Protein AF-A0A061B2M4-F1 (afdb_monomer_lite)

InterPro domains:
  IPR013744 Fusarinine C esterase SidJ [PF08538] (5-76)
  IPR013744 Fusarinine C esterase SidJ [PF08538] (78-161)
  IPR013744 Fusarinine C esterase SidJ [PTHR31591] (3-76)
  IPR029058 Alpha/Beta hydrolase fold [G3DSA:3.40.50.1820] (7-77)
  IPR029058 Alpha/Beta hydrolase fold [G3DSA:3.40.50.1820] (78-162)

Sequence (163 aa):
MVDPIPGQLHLISPKPLTAFEFGPPTSSSTPLVLFVAGLNDTLCSVPYLPLLAKRLSRAGWRIAQVCLTSAGAGWGGDLSDTRLSNVFGAIDCPLSIVLSGEDETYPTEVKSDLPTLLGRFRKAAAGRCSALSGIVEGAAHNLKDEQHAGEFADRVVGFLREV

Foldseek 3Di:
DDDDFDFDWDFDDDVTKIKTKGDDDDDPPQAEAEDEADLQDDPCPQPCVNVLQVVQVVVRYIYIYIGDPSHRVAPDDDPDLVVLLVVLVPDPAQDAAEAEQPAPRDDPVCNVCVVVSQVSNCVSNVPSYDPLHDYLHPGYSRNPDPVSSVSVSVSVVVSVVVD

Structure (mmCIF, N/CA/C/O backbone):
data_AF-A0A061B2M4-F1
#
_entry.id   AF-A0A061B2M4-F1
#
loop_
_atom_site.group_PDB
_atom_site.id
_atom_site.type_symbol
_atom_site.label_atom_id
_atom_site.label_alt_id
_atom_site.label_comp_id
_atom_site.label_asym_id
_atom_site.label_entity_id
_atom_site.label_seq_id
_atom_site.pdbx_PDB_ins_code
_atom_site.Cartn_x
_atom_site.Cartn_y
_atom_site.Cartn_z
_atom_site.occupancy
_atom_site.B_iso_or_equiv
_atom_site.auth_seq_id
_atom_site.auth_comp_id
_atom_site.auth_asym_id
_atom_site.auth_atom_id
_atom_site.pdbx_PDB_model_num
ATOM 1 N N . MET A 1 1 ? -11.262 -3.427 -24.257 1.00 59.09 1 MET A N 1
ATOM 2 C CA . MET A 1 1 ? -11.832 -2.897 -23.001 1.00 59.09 1 MET A CA 1
ATOM 3 C C . MET A 1 1 ? -11.977 -4.089 -22.074 1.00 59.09 1 MET A C 1
ATOM 5 O O . MET A 1 1 ? -12.414 -5.122 -22.562 1.00 59.09 1 MET A O 1
ATOM 9 N N . VAL A 1 2 ? -11.506 -4.001 -20.831 1.00 77.31 2 VAL A N 1
ATOM 10 C CA . VAL A 1 2 ? -11.723 -5.070 -19.839 1.00 77.31 2 VAL A CA 1
ATOM 11 C C . VAL A 1 2 ? -13.176 -5.050 -19.369 1.00 77.31 2 VAL A C 1
ATOM 13 O O . VAL A 1 2 ? -13.841 -4.019 -19.507 1.00 77.31 2 VAL A O 1
ATOM 16 N N . ASP A 1 3 ? -13.663 -6.169 -18.835 1.00 86.50 3 ASP A N 1
ATOM 17 C CA . ASP A 1 3 ? -15.005 -6.229 -18.260 1.00 86.50 3 ASP A CA 1
ATOM 18 C C . ASP A 1 3 ? -15.165 -5.188 -17.135 1.00 86.50 3 ASP A C 1
ATOM 20 O O . ASP A 1 3 ? -14.211 -4.939 -16.387 1.00 86.50 3 ASP A O 1
ATOM 24 N N . PRO A 1 4 ? -16.350 -4.567 -16.991 1.00 88.81 4 PRO A N 1
ATOM 25 C CA . PRO A 1 4 ? -16.595 -3.613 -15.919 1.00 88.81 4 PRO A CA 1
ATOM 26 C C . PRO A 1 4 ? -16.364 -4.233 -14.539 1.00 88.81 4 PRO A C 1
ATOM 28 O O . PRO A 1 4 ? -16.843 -5.329 -14.246 1.00 88.81 4 PRO A O 1
ATOM 31 N N . ILE A 1 5 ? -15.684 -3.493 -13.663 1.00 91.81 5 ILE A N 1
ATOM 32 C CA . ILE A 1 5 ? -15.493 -3.885 -12.266 1.00 91.81 5 ILE A CA 1
ATOM 33 C C . ILE A 1 5 ? -16.637 -3.273 -11.442 1.00 91.81 5 ILE A C 1
ATOM 35 O O . ILE A 1 5 ? -16.730 -2.046 -11.368 1.00 91.81 5 ILE A O 1
ATOM 39 N N . PRO A 1 6 ? -17.523 -4.081 -10.832 1.00 92.19 6 PRO A N 1
ATOM 40 C CA . PRO A 1 6 ? -18.605 -3.564 -10.003 1.00 92.19 6 PRO A CA 1
ATOM 41 C C . PRO A 1 6 ? -18.075 -3.008 -8.675 1.00 92.19 6 PRO A C 1
ATOM 43 O O . PRO A 1 6 ? -17.196 -3.599 -8.041 1.00 92.19 6 PRO A O 1
ATOM 46 N N . GLY A 1 7 ? -18.650 -1.890 -8.234 1.00 94.38 7 GLY A N 1
ATOM 47 C CA . GLY A 1 7 ? -18.260 -1.232 -6.993 1.00 94.38 7 GLY A CA 1
ATOM 48 C C . GLY A 1 7 ? -19.017 0.063 -6.731 1.00 94.38 7 GLY A C 1
ATOM 49 O O . GLY A 1 7 ? -19.977 0.400 -7.429 1.00 94.38 7 GLY A O 1
ATOM 50 N N . GLN A 1 8 ? -18.570 0.785 -5.710 1.00 94.56 8 GLN A N 1
ATOM 51 C CA . GLN A 1 8 ? -19.153 2.042 -5.256 1.00 94.56 8 GLN A CA 1
ATOM 52 C C . GLN A 1 8 ? -18.095 3.142 -5.315 1.00 94.56 8 GLN A C 1
ATOM 54 O O . GLN A 1 8 ? -16.991 2.984 -4.796 1.00 94.56 8 GLN A O 1
ATOM 59 N N . LEU A 1 9 ? -18.430 4.271 -5.938 1.00 94.69 9 LEU A N 1
ATOM 60 C CA . LEU A 1 9 ? -17.568 5.447 -5.958 1.00 94.69 9 LEU A CA 1
ATOM 61 C C . LEU A 1 9 ? -17.949 6.384 -4.810 1.00 94.69 9 LEU A C 1
ATOM 63 O O . LEU A 1 9 ? -19.090 6.835 -4.720 1.00 94.69 9 LEU A O 1
ATOM 67 N N . HIS A 1 10 ? -16.973 6.707 -3.972 1.00 92.25 10 HIS A N 1
ATOM 68 C CA . HIS A 1 10 ? -17.106 7.607 -2.834 1.00 92.25 10 HIS A CA 1
ATOM 69 C C . HIS A 1 10 ? -16.401 8.931 -3.110 1.00 92.25 10 HIS A C 1
ATOM 71 O O . HIS A 1 10 ? -15.298 8.956 -3.662 1.00 92.25 10 HIS A O 1
ATOM 77 N N . LEU A 1 11 ? -17.020 10.028 -2.674 1.00 92.00 11 LEU A N 1
ATOM 78 C CA . LEU A 1 11 ? -16.400 11.350 -2.621 1.00 92.00 11 LEU A CA 1
ATOM 79 C C . LEU A 1 11 ? -15.901 11.609 -1.200 1.00 92.00 11 LEU A C 1
ATOM 81 O O . LEU A 1 11 ? -16.665 11.523 -0.241 1.00 92.00 11 LEU A O 1
ATOM 85 N N . ILE A 1 12 ? -14.629 11.968 -1.071 1.00 87.12 12 ILE A N 1
ATOM 86 C CA . ILE A 1 12 ? -14.015 12.358 0.196 1.00 87.12 12 ILE A CA 1
ATOM 87 C C . ILE A 1 12 ? -13.940 13.886 0.199 1.00 87.12 12 ILE A C 1
ATOM 89 O O . ILE A 1 12 ? -13.391 14.483 -0.719 1.00 87.12 12 ILE A O 1
ATOM 93 N N . SER A 1 13 ? -14.525 14.531 1.205 1.00 80.00 13 SER A N 1
ATOM 94 C CA . SER A 1 13 ? -14.525 15.992 1.400 1.00 80.00 13 SER A CA 1
ATOM 95 C C . SER A 1 13 ? -13.743 16.356 2.668 1.00 80.00 13 SER A C 1
ATOM 97 O O . SER A 1 13 ? -13.638 15.507 3.554 1.00 80.00 13 SER A O 1
ATOM 99 N N . PRO A 1 14 ? -13.173 17.577 2.796 1.00 70.69 14 PRO A N 1
ATOM 100 C CA . PRO A 1 14 ? -13.439 18.803 2.020 1.00 70.69 14 PRO A CA 1
ATOM 101 C C . PRO A 1 14 ? -12.597 19.018 0.748 1.00 70.69 14 PRO A C 1
ATOM 103 O O . PRO A 1 14 ? -12.973 19.839 -0.083 1.00 70.69 14 PRO A O 1
ATOM 106 N N . LYS A 1 15 ? -11.476 18.311 0.555 1.00 76.88 15 LYS A N 1
ATOM 107 C CA . LYS A 1 15 ? -10.759 18.291 -0.736 1.00 76.88 15 LYS A CA 1
ATOM 108 C C . LYS A 1 15 ? -11.296 17.112 -1.545 1.00 76.88 15 LYS A C 1
ATOM 110 O O . LYS A 1 15 ? -11.128 16.012 -1.032 1.00 76.88 15 LYS A O 1
ATOM 115 N N . PRO A 1 16 ? -11.900 17.301 -2.736 1.00 79.38 16 PRO A N 1
ATOM 116 C CA . PRO A 1 16 ? -12.608 16.238 -3.447 1.00 79.38 16 PRO A CA 1
ATOM 117 C C . PRO A 1 16 ? -11.629 15.178 -3.966 1.00 79.38 16 PRO A C 1
ATOM 119 O O . PRO A 1 16 ? -11.182 15.224 -5.109 1.00 79.38 16 PRO A O 1
ATOM 122 N N . LEU A 1 17 ? -11.274 14.233 -3.099 1.00 88.50 17 LEU A N 1
ATOM 123 C CA . LEU A 1 17 ? -10.642 12.977 -3.480 1.00 88.50 17 LEU A CA 1
ATOM 124 C C . LEU A 1 17 ? -11.739 11.957 -3.768 1.00 88.50 17 LEU A C 1
ATOM 126 O O . LEU A 1 17 ? -12.873 12.087 -3.302 1.00 88.50 17 LEU A O 1
ATOM 130 N N . THR A 1 18 ? -11.389 10.923 -4.519 1.00 93.38 18 THR A N 1
ATOM 131 C CA . THR A 1 18 ? -12.297 9.809 -4.785 1.00 93.38 18 THR A CA 1
ATOM 132 C C . THR A 1 18 ? -11.733 8.526 -4.204 1.00 93.38 18 THR A C 1
ATOM 134 O O . THR A 1 18 ? -10.517 8.345 -4.139 1.00 93.38 18 THR A O 1
ATOM 137 N N . ALA A 1 19 ? -12.615 7.631 -3.775 1.00 94.81 19 ALA A N 1
ATOM 138 C CA . ALA A 1 19 ? -12.247 6.260 -3.465 1.00 94.81 19 ALA A CA 1
ATOM 139 C C . ALA A 1 19 ? -13.237 5.301 -4.118 1.00 94.81 19 ALA A C 1
ATOM 141 O O . ALA A 1 19 ? -14.442 5.537 -4.085 1.00 94.81 19 ALA A O 1
ATOM 142 N N . PHE A 1 20 ? -12.732 4.228 -4.715 1.00 96.44 20 PHE A N 1
ATOM 143 C CA . PHE A 1 20 ? -13.556 3.183 -5.304 1.00 96.44 20 PHE A CA 1
ATOM 144 C C . PHE A 1 20 ? -13.549 1.956 -4.400 1.00 96.44 20 PHE A C 1
ATOM 146 O O . PHE A 1 20 ? -12.508 1.328 -4.210 1.00 96.44 20 PHE A O 1
ATOM 153 N N . GLU A 1 21 ? -14.703 1.639 -3.824 1.00 96.06 21 GLU A N 1
ATOM 154 C CA . GLU A 1 21 ? -14.931 0.442 -3.020 1.00 96.06 21 GLU A CA 1
ATOM 155 C C . GLU A 1 21 ? -15.341 -0.724 -3.919 1.00 96.06 21 GLU A C 1
ATOM 157 O O . GLU A 1 21 ? -16.281 -0.614 -4.707 1.00 96.06 21 GLU A O 1
ATOM 162 N N . PHE A 1 22 ? -14.623 -1.840 -3.813 1.00 95.38 22 PHE A N 1
ATOM 163 C CA . PHE A 1 22 ? -14.831 -3.003 -4.671 1.00 95.38 22 PHE A CA 1
ATOM 164 C C . PHE A 1 22 ? -15.931 -3.912 -4.120 1.00 95.38 22 PHE A C 1
ATOM 166 O O . PHE A 1 22 ? -15.911 -4.282 -2.945 1.00 95.38 22 PHE A O 1
ATOM 173 N N . GLY A 1 23 ? -16.818 -4.375 -5.004 1.00 90.56 23 GLY A N 1
ATOM 174 C CA . GLY A 1 23 ? -17.877 -5.323 -4.657 1.00 90.56 23 GLY A CA 1
ATOM 175 C C . GLY A 1 23 ? -19.233 -4.669 -4.360 1.00 90.56 23 GLY A C 1
ATOM 176 O O . GLY A 1 23 ? -19.441 -3.490 -4.645 1.00 90.56 23 GLY A O 1
ATOM 177 N N . PRO A 1 24 ? -20.210 -5.453 -3.873 1.00 87.38 24 PRO A N 1
ATOM 178 C CA . PRO A 1 24 ? -21.551 -4.951 -3.607 1.00 87.38 24 PRO A CA 1
ATOM 179 C C . PRO A 1 24 ? -21.579 -4.023 -2.380 1.00 87.38 24 PRO A C 1
ATOM 181 O O . PRO A 1 24 ? -20.713 -4.133 -1.510 1.00 87.38 24 PRO A O 1
ATOM 184 N N . PRO A 1 25 ? -22.618 -3.175 -2.252 1.00 83.81 25 PRO A N 1
ATOM 185 C CA . PRO A 1 25 ? -22.860 -2.410 -1.038 1.00 83.81 25 PRO A CA 1
ATOM 186 C C . PRO A 1 25 ? -22.894 -3.305 0.198 1.00 83.81 25 PRO A C 1
ATOM 188 O O . PRO A 1 25 ? -23.559 -4.341 0.220 1.00 83.81 25 PRO A O 1
ATOM 191 N N . THR A 1 26 ? -22.197 -2.878 1.241 1.00 80.81 26 THR A N 1
ATOM 192 C CA . THR A 1 26 ? -22.123 -3.579 2.525 1.00 80.81 26 THR A CA 1
ATOM 193 C C . THR A 1 26 ? -22.412 -2.612 3.672 1.00 80.81 26 THR A C 1
ATOM 195 O O . THR A 1 26 ? -22.499 -1.398 3.479 1.00 80.81 26 THR A O 1
ATOM 198 N N . SER A 1 27 ? -22.636 -3.152 4.874 1.00 81.75 27 SER A N 1
ATOM 199 C CA . SER A 1 27 ? -22.910 -2.339 6.063 1.00 81.75 27 SER A CA 1
ATOM 200 C C . SER A 1 27 ? -21.732 -1.419 6.386 1.00 81.75 27 SER A C 1
ATOM 202 O O . SER A 1 27 ? -20.573 -1.834 6.328 1.00 81.75 27 SER A O 1
ATOM 204 N N . SER A 1 28 ? -22.022 -0.198 6.841 1.00 79.00 28 SER A N 1
ATOM 205 C CA . SER A 1 28 ? -21.000 0.730 7.338 1.00 79.00 28 SER A CA 1
ATOM 206 C C . SER A 1 28 ? -20.266 0.212 8.582 1.00 79.00 28 SER A C 1
ATOM 208 O O . SER A 1 28 ? -19.201 0.724 8.910 1.00 79.00 28 SER A O 1
ATOM 210 N N . SER A 1 29 ? -20.815 -0.798 9.268 1.00 87.06 29 SER A N 1
ATOM 211 C CA . SER A 1 29 ? -20.193 -1.444 10.431 1.00 87.06 29 SER A CA 1
ATOM 212 C C . SER A 1 29 ? -19.072 -2.423 10.070 1.00 87.06 29 SER A C 1
ATOM 214 O O . SER A 1 29 ? -18.341 -2.854 10.956 1.00 87.06 29 SER A O 1
ATOM 216 N N . THR A 1 30 ? -18.947 -2.821 8.802 1.00 89.38 30 THR A N 1
ATOM 217 C CA . THR A 1 30 ? -17.874 -3.717 8.360 1.00 89.38 30 THR A CA 1
ATOM 218 C C . THR A 1 30 ? -16.576 -2.913 8.217 1.00 89.38 30 THR A C 1
ATOM 220 O O . THR A 1 30 ? -16.592 -1.849 7.582 1.00 89.38 30 THR A O 1
ATOM 223 N N . PRO A 1 31 ? -15.447 -3.381 8.775 1.00 93.12 31 PRO A N 1
ATOM 224 C CA . PRO A 1 31 ? -14.197 -2.639 8.719 1.00 93.12 31 PRO A CA 1
ATOM 225 C C . PRO A 1 31 ? -13.663 -2.549 7.280 1.00 93.12 31 PRO A C 1
ATOM 227 O O . PRO A 1 31 ? -13.913 -3.421 6.441 1.00 93.12 31 PRO A O 1
ATOM 230 N N . LEU A 1 32 ? -12.967 -1.451 6.980 1.00 93.81 32 LEU A N 1
ATOM 231 C CA . LEU A 1 32 ? -12.532 -1.081 5.632 1.00 93.81 32 LEU A CA 1
ATOM 232 C C . LEU A 1 32 ? -11.007 -1.011 5.555 1.00 93.81 32 LEU A C 1
ATOM 234 O O . LEU A 1 32 ? -10.374 -0.300 6.330 1.00 93.81 32 LEU A O 1
ATOM 238 N N . VAL A 1 33 ? -10.443 -1.677 4.553 1.00 95.56 33 VAL A N 1
ATOM 239 C CA . VAL A 1 33 ? -9.065 -1.479 4.105 1.00 95.56 33 VAL A CA 1
ATOM 240 C C . VAL A 1 33 ? -9.043 -0.349 3.084 1.00 95.56 33 VAL A C 1
ATOM 242 O O . VAL A 1 33 ? -9.640 -0.463 2.012 1.00 95.56 33 VAL A O 1
ATOM 245 N N . LEU A 1 34 ? -8.339 0.738 3.394 1.00 95.25 34 LEU A N 1
ATOM 246 C CA . LEU A 1 34 ? -8.063 1.795 2.426 1.00 95.25 34 LEU A CA 1
ATOM 247 C C . LEU A 1 34 ? -6.733 1.499 1.724 1.00 95.25 34 LEU A C 1
ATOM 249 O O . LEU A 1 34 ? -5.663 1.645 2.308 1.00 95.25 34 LEU A O 1
ATOM 253 N N . PHE A 1 35 ? -6.803 1.065 0.471 1.00 95.81 35 PHE A N 1
ATOM 254 C CA . PHE A 1 35 ? -5.641 0.764 -0.351 1.00 95.81 35 PHE A CA 1
ATOM 255 C C . PHE A 1 35 ? -5.115 2.031 -1.035 1.00 95.81 35 PHE A C 1
ATOM 257 O O . PHE A 1 35 ? -5.845 2.706 -1.767 1.00 95.81 35 PHE A O 1
ATOM 264 N N . VAL A 1 36 ? -3.835 2.332 -0.817 1.00 93.00 36 VAL A N 1
ATOM 265 C CA . VAL A 1 36 ? -3.111 3.421 -1.482 1.00 93.00 36 VAL A CA 1
ATOM 266 C C . VAL A 1 36 ? -2.212 2.805 -2.549 1.00 93.00 36 VAL A C 1
ATOM 268 O O . VAL A 1 36 ? -1.268 2.091 -2.223 1.00 93.00 36 VAL A O 1
ATOM 271 N N . ALA A 1 37 ? -2.538 3.056 -3.814 1.00 90.31 37 ALA A N 1
ATOM 272 C CA . ALA A 1 37 ? -1.807 2.509 -4.953 1.00 90.31 37 ALA A CA 1
ATOM 273 C C . ALA A 1 37 ? -0.521 3.302 -5.268 1.00 90.31 37 ALA A C 1
ATOM 275 O O . ALA A 1 37 ? -0.235 4.323 -4.632 1.00 90.31 37 ALA A O 1
ATOM 276 N N . GLY A 1 38 ? 0.260 2.827 -6.242 1.00 84.75 38 GLY A N 1
ATOM 277 C CA . GLY A 1 38 ? 1.497 3.472 -6.671 1.00 84.75 38 GLY A CA 1
ATOM 278 C C . GLY A 1 38 ? 1.264 4.840 -7.316 1.00 84.75 38 GLY A C 1
ATOM 279 O O . GLY A 1 38 ? 0.149 5.219 -7.668 1.00 84.75 38 GLY A O 1
ATOM 280 N N . LEU A 1 39 ? 2.340 5.609 -7.507 1.00 82.81 39 LEU A N 1
ATOM 281 C CA . LEU A 1 39 ? 2.242 6.980 -8.033 1.00 82.81 39 LEU A CA 1
ATOM 282 C C . LEU A 1 39 ? 1.678 7.052 -9.462 1.00 82.81 39 LEU A C 1
ATOM 284 O O . LEU A 1 39 ? 1.140 8.085 -9.850 1.00 82.81 39 LEU A O 1
ATOM 288 N N . ASN A 1 40 ? 1.785 5.971 -10.235 1.00 82.81 40 ASN A N 1
ATOM 289 C CA . ASN A 1 40 ? 1.249 5.875 -11.596 1.00 82.81 40 ASN A CA 1
ATOM 290 C C . ASN A 1 40 ? -0.154 5.260 -11.656 1.00 82.81 40 ASN A C 1
ATOM 292 O O . ASN A 1 40 ? -0.749 5.206 -12.732 1.00 82.81 40 ASN A O 1
ATOM 296 N N . ASP A 1 41 ? -0.687 4.808 -10.523 1.00 88.50 41 ASP A N 1
ATOM 297 C CA . ASP A 1 41 ? -1.972 4.133 -10.476 1.00 88.50 41 ASP A CA 1
ATOM 298 C C . ASP A 1 41 ? -3.134 5.112 -10.373 1.00 88.50 41 ASP A C 1
ATOM 300 O O . ASP A 1 41 ? -3.071 6.138 -9.698 1.00 88.50 41 ASP A O 1
ATOM 304 N N . THR A 1 42 ? -4.235 4.742 -11.015 1.00 88.94 42 THR A N 1
ATOM 305 C CA . THR A 1 42 ? -5.530 5.424 -10.943 1.00 88.94 42 THR A CA 1
ATOM 306 C C . THR A 1 42 ? -6.602 4.411 -10.542 1.00 88.94 42 THR A C 1
ATOM 308 O O . THR A 1 42 ? -6.304 3.238 -10.302 1.00 88.94 42 THR A O 1
ATOM 311 N N . LEU A 1 43 ? -7.860 4.838 -10.410 1.00 91.12 43 LEU A N 1
ATOM 312 C CA . LEU A 1 43 ? -8.935 3.919 -10.032 1.00 91.12 43 LEU A CA 1
ATOM 313 C C . LEU A 1 43 ? -8.983 2.713 -10.978 1.00 91.12 43 LEU A C 1
ATOM 315 O O . LEU A 1 43 ? -9.042 2.873 -12.196 1.00 91.12 43 LEU A O 1
ATOM 319 N N . CYS A 1 44 ? -8.974 1.515 -10.393 1.00 89.50 44 CYS A N 1
ATOM 320 C CA . CYS A 1 44 ? -9.033 0.242 -11.110 1.00 89.50 44 CYS A CA 1
ATOM 321 C C . CYS A 1 44 ? -7.822 -0.070 -12.015 1.00 89.50 44 CYS A C 1
ATOM 323 O O . CYS A 1 44 ? -7.914 -0.994 -12.823 1.00 89.50 44 CYS A O 1
ATOM 325 N N . SER A 1 45 ? -6.687 0.634 -11.886 1.00 89.94 45 SER A N 1
ATOM 326 C CA . SER A 1 45 ? -5.457 0.294 -12.629 1.00 89.94 45 SER A CA 1
ATOM 327 C C . SER A 1 45 ? -4.701 -0.898 -12.042 1.00 89.94 45 SER A C 1
ATOM 329 O O . SER A 1 45 ? -3.973 -1.568 -12.769 1.00 89.94 45 SER A O 1
ATOM 331 N N . VAL A 1 46 ? -4.891 -1.187 -10.750 1.00 91.44 46 VAL A N 1
ATOM 332 C CA . VAL A 1 46 ? -4.198 -2.268 -10.038 1.00 91.44 46 VAL A CA 1
ATOM 333 C C . VAL A 1 46 ? -4.953 -3.591 -10.243 1.00 91.44 46 VAL A C 1
ATOM 335 O O . VAL A 1 46 ? -6.016 -3.798 -9.642 1.00 91.44 46 VAL A O 1
ATOM 338 N N . PRO A 1 47 ? -4.438 -4.522 -11.069 1.00 89.81 47 PRO A N 1
ATOM 339 C CA . PRO A 1 47 ? -5.241 -5.617 -11.618 1.00 89.81 47 PRO A CA 1
ATOM 340 C C . PRO A 1 47 ? -5.619 -6.691 -10.591 1.00 89.81 47 PRO A C 1
ATOM 342 O O . PRO A 1 47 ? -6.589 -7.421 -10.793 1.00 89.81 47 PRO A O 1
ATOM 345 N N . TYR A 1 48 ? -4.891 -6.791 -9.477 1.00 90.75 48 TYR A N 1
ATOM 346 C CA . TYR A 1 48 ? -5.160 -7.781 -8.433 1.00 90.75 48 TYR A CA 1
ATOM 347 C C . TYR A 1 48 ? -6.205 -7.331 -7.400 1.00 90.75 48 TYR A C 1
ATOM 349 O O . TYR A 1 48 ? -6.685 -8.163 -6.625 1.00 90.75 48 TYR A O 1
ATOM 357 N N . LEU A 1 49 ? -6.606 -6.052 -7.376 1.00 93.44 49 LEU A N 1
ATOM 358 C CA . LEU A 1 49 ? -7.555 -5.549 -6.375 1.00 93.44 49 LEU A CA 1
ATOM 359 C C . LEU A 1 49 ? -8.938 -6.219 -6.420 1.00 93.44 49 LEU A C 1
ATOM 361 O O . LEU A 1 49 ? -9.442 -6.546 -5.345 1.00 93.44 49 LEU A O 1
ATOM 365 N N . PRO A 1 50 ? -9.550 -6.525 -7.584 1.00 91.94 50 PRO A N 1
ATOM 366 C CA . PRO A 1 50 ? -10.820 -7.255 -7.615 1.00 91.94 50 PRO A CA 1
ATOM 367 C C . PRO A 1 50 ? -10.730 -8.647 -6.970 1.00 91.94 50 PRO A C 1
ATOM 369 O O . PRO A 1 50 ? -11.637 -9.075 -6.249 1.00 91.94 50 PRO A O 1
ATOM 372 N N . LEU A 1 51 ? -9.619 -9.360 -7.190 1.00 90.62 51 LEU A N 1
ATOM 373 C CA . LEU A 1 51 ? -9.388 -10.666 -6.575 1.00 90.62 51 LEU A CA 1
ATOM 374 C C . LEU A 1 51 ? -9.159 -10.534 -5.065 1.00 90.62 51 LEU A C 1
ATOM 376 O O . LEU A 1 51 ? -9.729 -11.311 -4.292 1.00 90.62 51 LEU A O 1
ATOM 380 N N . LEU A 1 52 ? -8.363 -9.546 -4.647 1.00 92.44 52 LEU A N 1
ATOM 381 C CA . LEU A 1 52 ? -8.129 -9.252 -3.237 1.00 92.44 52 LEU A CA 1
ATOM 382 C C . LEU A 1 52 ? -9.445 -8.906 -2.529 1.00 92.44 52 LEU A C 1
ATOM 384 O O . LEU A 1 52 ? -9.743 -9.499 -1.497 1.00 92.44 52 LEU A O 1
ATOM 388 N N . ALA A 1 53 ? -10.288 -8.061 -3.125 1.00 93.19 53 ALA A N 1
ATOM 389 C CA . ALA A 1 53 ? -11.605 -7.707 -2.601 1.00 93.19 53 ALA A CA 1
ATOM 390 C C . ALA A 1 53 ? -12.482 -8.936 -2.340 1.00 93.19 53 ALA A C 1
ATOM 392 O O . ALA A 1 53 ? -13.067 -9.077 -1.265 1.00 93.19 53 ALA A O 1
ATOM 393 N N . LYS A 1 54 ? -12.507 -9.892 -3.278 1.00 90.94 54 LYS A N 1
ATOM 394 C CA . LYS A 1 54 ? -13.236 -11.157 -3.104 1.00 90.94 54 LYS A CA 1
ATOM 395 C C . LYS A 1 54 ? -12.697 -11.989 -1.935 1.00 90.94 54 LYS A C 1
ATOM 397 O O . LYS A 1 54 ? -13.468 -12.684 -1.275 1.00 90.94 54 LYS A O 1
ATOM 402 N N . ARG A 1 55 ? -11.384 -11.976 -1.687 1.00 90.75 55 ARG A N 1
ATOM 403 C CA . ARG A 1 55 ? -10.773 -12.682 -0.545 1.00 90.75 55 ARG A CA 1
ATOM 404 C C . ARG A 1 55 ? -11.079 -11.972 0.774 1.00 90.75 55 ARG A C 1
ATOM 406 O O . ARG A 1 55 ? -11.515 -12.634 1.710 1.00 90.75 55 ARG A O 1
ATOM 413 N N . LEU A 1 56 ? -10.937 -10.650 0.814 1.00 91.94 56 LEU A N 1
ATOM 414 C CA . LEU A 1 56 ? -11.199 -9.829 1.996 1.00 91.94 56 LEU A CA 1
ATOM 415 C C . LEU A 1 56 ? -12.665 -9.870 2.428 1.00 91.94 56 LEU A C 1
ATOM 417 O O . LEU A 1 56 ? -12.942 -10.040 3.612 1.00 91.94 56 LEU A O 1
ATOM 421 N N . SER A 1 57 ? -13.599 -9.854 1.476 1.00 91.12 57 SER A N 1
ATOM 422 C CA . SER A 1 57 ? -15.031 -9.979 1.769 1.00 91.12 57 SER A CA 1
ATOM 423 C C . SER A 1 57 ? -15.361 -11.276 2.519 1.00 91.12 57 SER A C 1
ATOM 425 O O . SER A 1 57 ? -16.133 -11.256 3.476 1.00 91.12 57 SER A O 1
ATOM 427 N N . ARG A 1 58 ? -14.710 -12.399 2.174 1.00 89.56 58 ARG A N 1
ATOM 428 C CA . ARG A 1 58 ? -14.869 -13.674 2.905 1.00 89.56 58 ARG A CA 1
ATOM 429 C C . ARG A 1 58 ? -14.282 -13.638 4.316 1.00 89.56 58 ARG A C 1
ATOM 431 O O . ARG A 1 58 ? -14.707 -14.419 5.158 1.00 89.56 58 ARG A O 1
ATOM 438 N N . ALA A 1 59 ? -13.315 -12.758 4.555 1.00 89.12 59 ALA A N 1
ATOM 439 C CA . ALA A 1 59 ? -12.723 -12.517 5.865 1.00 89.12 59 ALA A CA 1
ATOM 440 C C . ALA A 1 59 ? -13.472 -11.436 6.669 1.00 89.12 59 ALA A C 1
ATOM 442 O O . ALA A 1 59 ? -13.029 -11.089 7.758 1.00 89.12 59 ALA A O 1
ATOM 443 N N . GLY A 1 60 ? -14.589 -10.900 6.157 1.00 91.38 60 GLY A N 1
ATOM 444 C CA . GLY A 1 60 ? -15.371 -9.865 6.837 1.00 91.38 60 GLY A CA 1
ATOM 445 C C . GLY A 1 60 ? -14.813 -8.448 6.686 1.00 91.38 60 GLY A C 1
ATOM 446 O O . GLY A 1 60 ? -15.149 -7.586 7.491 1.00 91.38 60 GLY A O 1
ATOM 447 N N . TRP A 1 61 ? -13.989 -8.196 5.665 1.00 93.94 61 TRP A N 1
ATOM 448 C CA . TRP A 1 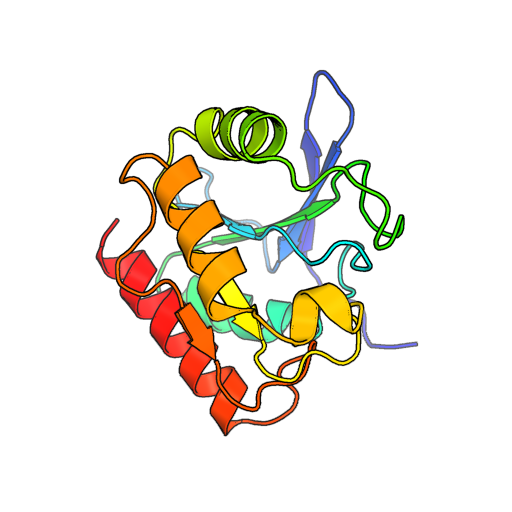61 ? -13.394 -6.889 5.382 1.00 93.94 61 TRP A CA 1
ATOM 449 C C . TRP A 1 61 ? -13.875 -6.318 4.051 1.00 93.94 61 TRP A C 1
ATOM 451 O O . TRP A 1 61 ? -14.080 -7.040 3.072 1.00 93.94 61 TRP A O 1
ATOM 461 N N . ARG A 1 62 ? -13.999 -4.993 4.004 1.00 95.00 62 ARG A N 1
ATOM 462 C CA . ARG A 1 62 ? -14.213 -4.216 2.776 1.00 95.00 62 ARG A CA 1
ATOM 463 C C . ARG A 1 62 ? -12.879 -3.673 2.286 1.00 95.00 62 ARG A C 1
ATOM 465 O O . ARG A 1 62 ? -11.950 -3.526 3.077 1.00 95.00 62 ARG A O 1
ATOM 472 N N . ILE A 1 63 ? -12.783 -3.328 1.006 1.00 95.50 63 ILE A N 1
ATOM 473 C CA . ILE A 1 63 ? -11.603 -2.651 0.458 1.00 95.50 63 ILE A CA 1
ATOM 474 C C . ILE A 1 63 ? -12.010 -1.525 -0.483 1.00 95.50 63 ILE A C 1
ATOM 476 O O . ILE A 1 63 ? -12.852 -1.713 -1.362 1.00 95.50 63 ILE A O 1
ATOM 480 N N . ALA A 1 64 ? -11.371 -0.372 -0.317 1.00 96.12 64 ALA A N 1
ATOM 481 C CA . ALA A 1 64 ? -11.485 0.753 -1.228 1.00 96.12 64 ALA A CA 1
ATOM 482 C C . ALA A 1 64 ? -10.104 1.229 -1.672 1.00 96.12 64 ALA A C 1
ATOM 484 O O . ALA A 1 64 ? -9.208 1.377 -0.848 1.00 96.12 64 ALA A O 1
ATOM 485 N N . GLN A 1 65 ? -9.936 1.498 -2.963 1.00 96.25 65 GLN A N 1
ATOM 486 C CA . GLN A 1 65 ? -8.752 2.168 -3.493 1.00 96.25 65 GLN A CA 1
ATOM 487 C C . GLN A 1 65 ? -8.987 3.675 -3.479 1.00 96.25 65 GLN A C 1
ATOM 489 O O . GLN A 1 65 ? -9.943 4.146 -4.094 1.00 96.25 65 GLN A O 1
ATOM 494 N N . VAL A 1 66 ? -8.111 4.438 -2.828 1.00 93.81 66 VAL A N 1
ATOM 495 C CA . VAL A 1 66 ? -8.153 5.905 -2.893 1.00 93.81 66 VAL A CA 1
ATOM 496 C C . VAL A 1 66 ? -7.385 6.419 -4.111 1.00 93.81 66 VAL A C 1
ATOM 498 O O . VAL A 1 66 ? -6.269 5.984 -4.388 1.00 93.81 66 VAL A O 1
ATOM 501 N N . CYS A 1 67 ? -7.967 7.377 -4.831 1.00 90.12 67 CYS A N 1
ATOM 502 C CA . CYS A 1 67 ? -7.296 8.137 -5.879 1.00 90.12 67 CYS A CA 1
ATOM 503 C C . CYS A 1 67 ? -6.800 9.461 -5.291 1.00 90.12 67 CYS A C 1
ATOM 505 O O . CYS A 1 67 ? -7.571 10.404 -5.096 1.00 90.12 67 CYS A O 1
ATOM 507 N N . LEU A 1 68 ? -5.507 9.519 -4.975 1.00 86.38 68 LEU A N 1
ATOM 508 C CA . LEU A 1 68 ? -4.860 10.723 -4.451 1.00 86.38 68 LEU A CA 1
ATOM 509 C C . LEU A 1 68 ? -4.638 11.758 -5.563 1.00 86.38 68 LEU A C 1
ATOM 511 O O . LEU A 1 68 ? -4.604 11.421 -6.741 1.00 86.38 68 LEU A O 1
ATOM 515 N N . THR A 1 69 ? -4.393 13.020 -5.203 1.00 82.31 69 THR A N 1
ATOM 516 C CA . THR A 1 69 ? -4.062 14.070 -6.190 1.00 82.31 69 THR A CA 1
ATOM 517 C C . THR A 1 69 ? -2.754 13.819 -6.944 1.00 82.31 69 THR A C 1
ATOM 519 O O . THR A 1 69 ? -2.510 14.457 -7.959 1.00 82.31 69 THR A O 1
ATOM 522 N N . SER A 1 70 ? -1.890 12.941 -6.431 1.00 77.69 70 SER A N 1
ATOM 523 C CA . SER A 1 70 ? -0.641 12.526 -7.078 1.00 77.69 70 SER A CA 1
ATOM 524 C C . SER A 1 70 ? -0.797 11.307 -7.992 1.00 77.69 70 SER A C 1
ATOM 526 O O . SER A 1 70 ? 0.185 10.899 -8.601 1.00 77.69 70 SER A O 1
ATOM 528 N N . ALA A 1 71 ? -1.988 10.704 -8.067 1.00 78.81 71 ALA A N 1
ATOM 529 C CA . ALA A 1 71 ? -2.258 9.559 -8.931 1.00 78.81 71 ALA A CA 1
ATOM 530 C C . ALA A 1 71 ? -1.994 9.912 -10.405 1.00 78.81 71 ALA A C 1
ATOM 532 O O . ALA A 1 71 ? -2.525 10.899 -10.916 1.00 78.81 71 ALA A O 1
ATOM 533 N N . GLY A 1 72 ? -1.159 9.122 -11.079 1.00 72.25 72 GLY A N 1
ATOM 534 C CA . GLY A 1 72 ? -0.745 9.348 -12.465 1.00 72.25 72 GLY A CA 1
ATOM 535 C C . GLY A 1 72 ? 0.314 10.443 -12.658 1.00 72.25 72 GLY A C 1
ATOM 536 O O . GLY A 1 72 ? 0.665 10.736 -13.798 1.00 72.25 72 GLY A O 1
ATOM 537 N N . ALA A 1 73 ? 0.834 11.050 -11.582 1.00 73.31 73 ALA A N 1
ATOM 538 C CA . ALA A 1 73 ? 1.853 12.104 -11.669 1.00 73.31 73 ALA A CA 1
ATOM 539 C C . ALA A 1 73 ? 3.293 11.562 -11.765 1.00 73.31 73 ALA A C 1
ATOM 541 O O . ALA A 1 73 ? 4.223 12.335 -12.000 1.00 73.31 73 ALA A O 1
ATOM 542 N N . GLY A 1 74 ? 3.487 10.252 -11.580 1.00 74.50 74 GLY A N 1
ATOM 543 C CA . GLY A 1 74 ? 4.797 9.609 -11.628 1.00 74.50 74 GLY A CA 1
ATOM 544 C C . GLY A 1 74 ? 5.755 10.029 -10.521 1.00 74.50 74 GLY A C 1
ATOM 545 O O . GLY A 1 74 ? 5.364 10.516 -9.459 1.00 74.50 74 GLY A O 1
ATOM 546 N N . TRP A 1 75 ? 7.040 9.780 -10.763 1.00 70.69 75 TRP A N 1
ATOM 547 C CA . TRP A 1 75 ? 8.113 10.032 -9.809 1.00 70.69 75 TRP A CA 1
ATOM 548 C C . TRP A 1 75 ? 8.643 11.456 -9.983 1.00 70.69 75 TRP A C 1
ATOM 550 O O . TRP A 1 75 ? 9.369 11.757 -10.924 1.00 70.69 75 TRP A O 1
ATOM 560 N N . GLY A 1 76 ? 8.261 12.346 -9.070 1.00 61.81 76 GLY A N 1
ATOM 561 C CA . GLY A 1 76 ? 8.757 13.730 -9.022 1.00 61.81 76 GLY A CA 1
ATOM 562 C C . GLY A 1 76 ? 8.604 14.390 -7.652 1.00 61.81 76 GLY A C 1
ATOM 563 O O . GLY A 1 76 ? 8.767 15.600 -7.514 1.00 61.81 76 GLY A O 1
ATOM 564 N N . GLY A 1 77 ? 8.238 13.603 -6.636 1.00 67.38 77 GLY A N 1
ATOM 565 C CA . GLY A 1 77 ? 8.055 14.074 -5.270 1.00 67.38 77 GLY A CA 1
ATOM 566 C C . GLY A 1 77 ? 9.352 14.032 -4.467 1.00 67.38 77 GLY A C 1
ATOM 567 O O . GLY A 1 77 ? 10.165 13.125 -4.624 1.00 67.38 77 GLY A O 1
ATOM 568 N N . ASP A 1 78 ? 9.508 14.995 -3.562 1.00 78.12 78 ASP A N 1
ATOM 569 C CA . ASP A 1 78 ? 10.551 14.967 -2.541 1.00 78.12 78 ASP A CA 1
ATOM 570 C C . ASP A 1 78 ? 10.358 13.755 -1.610 1.00 78.12 78 ASP A C 1
ATOM 572 O O . ASP A 1 78 ? 9.316 13.618 -0.964 1.00 78.12 78 ASP A O 1
ATOM 576 N N . LEU A 1 79 ? 11.366 12.884 -1.535 1.00 84.94 79 LEU A N 1
ATOM 577 C CA . LEU A 1 79 ? 11.416 11.759 -0.601 1.00 84.94 79 LEU A CA 1
ATOM 578 C C . LEU A 1 79 ? 12.233 12.086 0.654 1.00 84.94 79 LEU A C 1
ATOM 580 O O . LEU A 1 79 ? 12.678 11.158 1.316 1.00 84.94 79 LEU A O 1
ATOM 584 N N . SER A 1 80 ? 12.484 13.354 0.997 1.00 90.69 80 SER A N 1
ATOM 585 C CA . SER A 1 80 ? 13.193 13.747 2.223 1.00 90.69 80 SER A CA 1
ATOM 586 C C . SER A 1 80 ? 12.537 13.179 3.484 1.00 90.69 80 SER A C 1
ATOM 588 O O . SER A 1 80 ? 11.319 13.016 3.557 1.00 90.69 80 SER A O 1
ATOM 590 N N . ASP A 1 81 ? 13.331 12.923 4.526 1.00 93.12 81 ASP A N 1
ATOM 591 C CA . ASP A 1 81 ? 12.811 12.415 5.806 1.00 93.12 81 ASP A CA 1
ATOM 592 C C . ASP A 1 81 ? 11.752 13.348 6.419 1.00 93.12 81 ASP A C 1
ATOM 594 O O . ASP A 1 81 ? 10.787 12.874 7.022 1.00 93.12 81 ASP A O 1
ATOM 598 N N . THR A 1 82 ? 11.881 14.663 6.214 1.00 92.75 82 THR A N 1
ATOM 599 C CA . THR A 1 82 ? 10.872 15.658 6.605 1.00 92.75 82 THR A CA 1
ATOM 600 C C . THR A 1 82 ? 9.552 15.415 5.882 1.00 92.75 82 THR A C 1
ATOM 602 O O . THR A 1 82 ? 8.495 15.368 6.516 1.00 92.75 82 THR A O 1
ATOM 605 N N . ARG A 1 83 ? 9.586 15.221 4.557 1.00 90.88 83 ARG A N 1
ATOM 606 C CA . ARG A 1 83 ? 8.374 14.948 3.781 1.00 90.88 83 ARG A CA 1
ATOM 607 C C . ARG A 1 83 ? 7.751 13.609 4.168 1.00 90.88 83 ARG A C 1
ATOM 609 O O . ARG A 1 83 ? 6.537 13.557 4.361 1.00 90.88 83 ARG A O 1
ATOM 616 N N . LEU A 1 84 ? 8.557 12.561 4.333 1.00 92.00 84 LEU A N 1
ATOM 617 C CA . LEU A 1 84 ? 8.082 11.249 4.779 1.00 92.00 84 LEU A CA 1
ATOM 618 C C . LEU A 1 84 ? 7.418 11.335 6.156 1.00 92.00 84 LEU A C 1
ATOM 620 O O . LEU A 1 84 ? 6.320 10.816 6.330 1.00 92.00 84 LEU A O 1
ATOM 624 N N . SER A 1 85 ? 8.024 12.049 7.106 1.00 91.44 85 SER A N 1
ATOM 625 C CA . SER A 1 85 ? 7.455 12.243 8.446 1.00 91.44 85 SER A CA 1
ATOM 626 C C . SER A 1 85 ? 6.121 12.987 8.401 1.00 91.44 85 SER A C 1
ATOM 628 O O . SER A 1 85 ? 5.193 12.606 9.104 1.00 91.44 85 SER A O 1
ATOM 630 N N . ASN A 1 86 ? 5.976 13.991 7.531 1.00 90.31 86 ASN A N 1
ATOM 631 C CA . ASN A 1 86 ? 4.707 14.706 7.365 1.00 90.31 86 ASN A CA 1
ATOM 632 C C . ASN A 1 86 ? 3.602 13.822 6.766 1.00 90.31 86 ASN A C 1
ATOM 634 O O . ASN A 1 86 ? 2.448 13.929 7.169 1.00 90.31 86 ASN A O 1
ATOM 638 N N . VAL A 1 87 ? 3.939 12.960 5.799 1.00 88.75 87 VAL A N 1
ATOM 639 C CA . VAL A 1 87 ? 2.964 12.069 5.147 1.00 88.75 87 VAL A CA 1
ATOM 640 C C . VAL A 1 87 ? 2.588 10.915 6.070 1.00 88.75 87 VAL A C 1
ATOM 642 O O . VAL A 1 87 ? 1.419 10.740 6.402 1.00 88.75 87 VAL A O 1
ATOM 645 N N . PHE A 1 88 ? 3.574 10.134 6.511 1.00 91.38 88 PHE A N 1
ATOM 646 C CA . PHE A 1 88 ? 3.321 8.956 7.330 1.00 91.38 88 PHE A CA 1
ATOM 647 C C . PHE A 1 88 ? 2.901 9.324 8.749 1.00 91.38 88 PHE A C 1
ATOM 649 O O . PHE A 1 88 ? 2.126 8.581 9.343 1.00 91.38 88 PHE A O 1
ATOM 656 N N . GLY A 1 89 ? 3.365 10.451 9.295 1.00 88.75 89 GLY A N 1
ATOM 657 C CA . GLY A 1 89 ? 2.996 10.950 10.622 1.00 88.75 89 GLY A CA 1
ATOM 658 C C . GLY A 1 89 ? 1.531 11.367 10.750 1.00 88.75 89 GLY A C 1
ATOM 659 O O . GLY A 1 89 ? 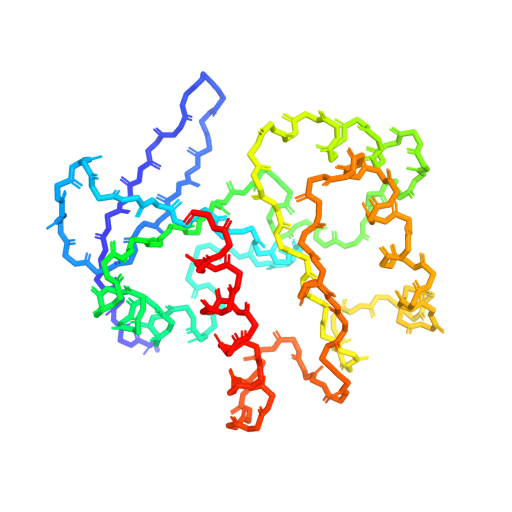0.994 11.321 11.849 1.00 88.75 89 GLY A O 1
ATOM 660 N N . ALA A 1 90 ? 0.877 11.719 9.639 1.00 88.94 90 ALA A N 1
ATOM 661 C CA . ALA A 1 90 ? -0.542 12.072 9.615 1.00 88.94 90 ALA A CA 1
ATOM 662 C C . ALA A 1 90 ? -1.485 10.854 9.635 1.00 88.94 90 ALA A C 1
ATOM 664 O O . ALA A 1 90 ? -2.687 11.024 9.811 1.00 88.94 90 ALA A O 1
ATOM 665 N N . ILE A 1 91 ? -0.961 9.642 9.429 1.00 90.44 91 ILE A N 1
ATOM 666 C CA . ILE A 1 91 ? -1.745 8.404 9.477 1.00 90.44 91 ILE A CA 1
ATOM 667 C C . ILE A 1 91 ? -1.875 7.986 10.947 1.00 90.44 91 ILE A C 1
ATOM 669 O O . ILE A 1 91 ? -0.870 7.761 11.610 1.00 90.44 91 ILE A O 1
ATOM 673 N N . ASP A 1 92 ? -3.089 7.856 11.462 1.00 90.00 92 ASP A N 1
ATOM 674 C CA . ASP A 1 92 ? -3.375 7.503 12.861 1.00 90.00 92 ASP A CA 1
ATOM 675 C C . ASP A 1 92 ? -3.876 6.059 13.039 1.00 90.00 92 ASP A C 1
ATOM 677 O O . ASP A 1 92 ? -4.047 5.593 14.164 1.00 90.00 92 ASP A O 1
ATOM 681 N N . CYS A 1 93 ? -4.047 5.324 11.940 1.00 91.38 93 CYS A N 1
ATOM 682 C CA . CYS A 1 93 ? -4.442 3.922 11.929 1.00 91.38 93 CYS A CA 1
ATOM 683 C C . CYS A 1 93 ? -3.250 2.967 11.689 1.00 91.38 93 CYS A C 1
ATOM 685 O O . CYS A 1 93 ? -2.166 3.397 11.267 1.00 91.38 93 CYS A O 1
ATOM 687 N N . PRO A 1 94 ? -3.429 1.661 11.962 1.00 94.62 94 PRO A N 1
ATOM 688 C CA . PRO A 1 94 ? -2.453 0.629 11.622 1.00 94.62 94 PRO A CA 1
ATOM 689 C C . PRO A 1 94 ? -2.128 0.632 10.125 1.00 94.62 94 PRO A C 1
ATOM 691 O O . PRO A 1 94 ? -3.017 0.769 9.284 1.00 94.62 94 PRO A O 1
ATOM 694 N N . LEU A 1 95 ? -0.847 0.477 9.790 1.00 95.25 95 LEU A N 1
ATOM 695 C CA . LEU A 1 95 ? -0.337 0.642 8.432 1.00 95.25 95 LEU A CA 1
ATOM 696 C C . LEU A 1 95 ? 0.461 -0.587 7.994 1.00 95.25 95 LEU A C 1
ATOM 698 O O . LEU A 1 95 ? 1.376 -1.019 8.691 1.00 95.25 95 LEU A O 1
ATOM 702 N N . SER A 1 96 ? 0.173 -1.096 6.798 1.00 96.06 96 SER A N 1
ATOM 703 C CA . SER A 1 96 ? 0.988 -2.112 6.127 1.00 96.06 96 SER A CA 1
ATOM 704 C C . SER A 1 96 ? 1.622 -1.520 4.874 1.00 96.06 96 SER A C 1
ATOM 706 O O . SER A 1 96 ? 0.937 -0.908 4.054 1.00 96.06 96 SER A O 1
ATOM 708 N N . ILE A 1 97 ? 2.939 -1.672 4.746 1.00 95.88 97 ILE A N 1
ATOM 709 C CA . ILE A 1 97 ? 3.723 -1.167 3.617 1.00 95.88 97 ILE A CA 1
ATOM 710 C C . ILE A 1 97 ? 4.357 -2.358 2.913 1.00 95.88 97 ILE A C 1
ATOM 712 O O . ILE A 1 97 ? 5.239 -3.012 3.472 1.00 95.88 97 ILE A O 1
ATOM 716 N N . VAL A 1 98 ? 3.932 -2.628 1.682 1.00 96.31 98 VAL A N 1
ATOM 717 C CA . VAL A 1 98 ? 4.481 -3.723 0.880 1.00 96.31 98 VAL A CA 1
ATOM 718 C C . VAL A 1 98 ? 5.008 -3.176 -0.440 1.00 96.31 98 VAL A C 1
ATOM 720 O O . VAL A 1 98 ? 4.257 -2.561 -1.190 1.00 96.31 98 VAL A O 1
ATOM 723 N N . LEU A 1 99 ? 6.304 -3.363 -0.690 1.00 95.69 99 LEU A N 1
ATOM 724 C CA . LEU A 1 99 ? 6.978 -2.935 -1.919 1.00 95.69 99 LEU A CA 1
ATOM 725 C C . LEU A 1 99 ? 7.220 -4.139 -2.834 1.00 95.69 99 LEU A C 1
ATOM 727 O O . LEU A 1 99 ? 7.508 -5.233 -2.349 1.00 95.69 99 LEU A O 1
ATOM 731 N N . SER A 1 100 ? 7.152 -3.925 -4.144 1.00 95.94 100 SER A N 1
ATOM 732 C CA . SER A 1 100 ? 7.491 -4.933 -5.151 1.00 95.94 100 SER A CA 1
ATOM 733 C C . SER A 1 100 ? 8.986 -4.848 -5.473 1.00 95.94 100 SER A C 1
ATOM 735 O O . SER A 1 100 ? 9.466 -3.794 -5.883 1.00 95.94 100 SER A O 1
ATOM 737 N N . GLY A 1 101 ? 9.741 -5.931 -5.260 1.00 95.88 101 GLY A N 1
ATOM 738 C CA . GLY A 1 101 ? 11.207 -5.921 -5.367 1.00 95.88 101 GLY A CA 1
ATOM 739 C C . GLY A 1 101 ? 11.735 -5.663 -6.781 1.00 95.88 101 GLY A C 1
ATOM 740 O O . GLY A 1 101 ? 12.770 -5.027 -6.955 1.00 95.88 101 GLY A O 1
ATOM 741 N N . GLU A 1 102 ? 10.994 -6.093 -7.800 1.00 95.19 102 GLU A N 1
ATOM 742 C CA . GLU A 1 102 ? 11.356 -5.946 -9.211 1.00 95.19 102 GLU A CA 1
ATOM 743 C C . GLU A 1 102 ? 10.424 -5.003 -9.978 1.00 95.19 102 GLU A C 1
ATOM 745 O O . GLU A 1 102 ? 10.402 -5.040 -11.208 1.00 95.19 102 GLU A O 1
ATOM 750 N N . ASP A 1 103 ? 9.713 -4.114 -9.277 1.00 94.31 103 ASP A N 1
ATOM 751 C CA . ASP A 1 103 ? 8.799 -3.142 -9.882 1.00 94.31 103 ASP A CA 1
ATOM 752 C C . ASP A 1 103 ? 9.496 -2.350 -11.003 1.00 94.31 103 ASP A C 1
ATOM 754 O O . ASP A 1 103 ? 10.473 -1.622 -10.797 1.00 94.31 103 ASP A O 1
ATOM 758 N N . GLU A 1 104 ? 9.004 -2.537 -12.223 1.00 92.19 104 GLU A N 1
ATOM 759 C CA . GLU A 1 104 ? 9.531 -1.942 -13.445 1.00 92.19 104 GLU A CA 1
ATOM 760 C C . GLU A 1 104 ? 9.234 -0.440 -13.560 1.00 92.19 104 GLU A C 1
ATOM 762 O O . GLU A 1 104 ? 9.759 0.231 -14.448 1.00 92.19 104 GLU A O 1
ATOM 767 N N . THR A 1 105 ? 8.386 0.094 -12.678 1.00 89.75 105 THR A N 1
ATOM 768 C CA . THR A 1 105 ? 7.969 1.499 -12.671 1.00 89.75 105 THR A CA 1
ATOM 769 C C . THR A 1 105 ? 8.829 2.372 -11.757 1.00 89.75 105 THR A C 1
ATOM 771 O O . THR A 1 105 ? 8.702 3.599 -11.796 1.00 89.75 105 THR A O 1
ATOM 774 N N . TYR A 1 106 ? 9.689 1.771 -10.930 1.00 91.06 106 TYR A N 1
ATOM 775 C CA . TYR A 1 106 ? 10.605 2.496 -10.051 1.00 91.06 106 TYR A CA 1
ATOM 776 C C . TYR A 1 106 ? 11.742 3.154 -10.852 1.00 91.06 106 TYR A C 1
ATOM 778 O O . TYR A 1 106 ? 12.328 2.510 -11.725 1.00 91.06 106 TYR A O 1
ATOM 786 N N . PRO A 1 107 ? 12.129 4.406 -10.533 1.00 90.06 107 PRO A N 1
ATOM 787 C CA . PRO A 1 107 ? 13.389 4.978 -10.987 1.00 90.06 107 PRO A CA 1
ATOM 788 C C . PRO A 1 107 ? 14.561 4.111 -10.524 1.00 90.06 107 PRO A C 1
ATOM 790 O O . PRO A 1 107 ? 14.518 3.539 -9.431 1.00 90.06 107 PRO A O 1
ATOM 793 N N . THR A 1 108 ? 15.626 4.050 -11.323 1.00 90.81 108 THR A N 1
ATOM 794 C CA . THR A 1 108 ? 16.815 3.229 -11.042 1.00 90.81 108 THR A CA 1
ATOM 795 C C . THR A 1 108 ? 17.386 3.499 -9.651 1.00 90.81 108 THR A C 1
ATOM 797 O O . THR A 1 108 ? 17.748 2.568 -8.936 1.00 90.81 108 THR A O 1
ATOM 800 N N . GLU A 1 109 ? 17.417 4.765 -9.236 1.00 89.00 109 GLU A N 1
ATOM 801 C CA . GLU A 1 109 ? 17.949 5.195 -7.944 1.00 89.00 109 GLU A CA 1
ATOM 802 C C . GLU A 1 109 ? 17.111 4.644 -6.787 1.00 89.00 109 GLU A C 1
ATOM 804 O O . GLU A 1 109 ? 17.659 4.185 -5.789 1.00 89.00 109 GLU A O 1
ATOM 809 N N . VAL A 1 110 ? 15.785 4.631 -6.943 1.00 89.88 110 VAL A N 1
ATOM 810 C CA . VAL A 1 110 ? 14.860 4.062 -5.955 1.00 89.88 110 VAL A CA 1
ATOM 811 C C . VAL A 1 110 ? 14.991 2.543 -5.912 1.00 89.88 110 VAL A C 1
ATOM 813 O O . VAL A 1 110 ? 15.111 1.967 -4.832 1.00 89.88 110 VAL A O 1
ATOM 816 N N . LYS A 1 111 ? 15.000 1.896 -7.082 1.00 90.94 111 LYS A N 1
ATOM 817 C CA . LYS A 1 111 ? 15.064 0.436 -7.196 1.00 90.94 111 LYS A CA 1
ATOM 818 C C . LYS A 1 111 ? 16.366 -0.135 -6.627 1.00 90.94 111 LYS A C 1
ATOM 820 O O . LYS A 1 111 ? 16.355 -1.219 -6.056 1.00 90.94 111 LYS A O 1
ATOM 825 N N . SER A 1 112 ? 17.470 0.607 -6.740 1.00 92.19 112 SER A N 1
ATOM 826 C CA . SER A 1 112 ? 18.791 0.170 -6.276 1.00 92.19 112 SER A CA 1
ATOM 827 C C . SER A 1 112 ? 18.910 -0.043 -4.761 1.00 92.19 112 SER A C 1
ATOM 829 O O . SER A 1 112 ? 19.799 -0.779 -4.337 1.00 92.19 112 SER A O 1
ATOM 831 N N . ASP A 1 113 ? 18.029 0.559 -3.950 1.00 94.38 113 ASP A N 1
ATOM 832 C CA . ASP A 1 113 ? 18.066 0.429 -2.487 1.00 94.38 113 ASP A CA 1
ATOM 833 C C . ASP A 1 113 ? 16.670 0.520 -1.837 1.00 94.38 113 ASP A C 1
ATOM 835 O O . ASP A 1 113 ? 16.363 1.373 -0.991 1.00 94.38 113 ASP A O 1
ATOM 839 N N . LEU A 1 114 ? 15.794 -0.404 -2.238 1.00 95.38 114 LEU A N 1
ATOM 840 C CA . LEU A 1 114 ? 14.483 -0.581 -1.612 1.00 95.38 114 LEU A CA 1
ATOM 841 C C . LEU A 1 114 ? 14.548 -0.878 -0.102 1.00 95.38 114 LEU A C 1
ATOM 843 O O . LEU A 1 114 ? 13.693 -0.351 0.618 1.00 95.38 114 LEU A O 1
ATOM 847 N N . PRO A 1 115 ? 15.518 -1.655 0.430 1.00 96.94 115 PRO A N 1
ATOM 848 C CA . PRO A 1 115 ? 15.629 -1.874 1.871 1.00 96.94 115 PRO A CA 1
ATOM 849 C C . PRO A 1 115 ? 15.807 -0.575 2.664 1.00 96.94 115 PRO A C 1
ATOM 851 O O . PRO A 1 115 ? 15.112 -0.374 3.668 1.00 96.94 115 PRO A O 1
ATOM 854 N N . THR A 1 116 ? 16.666 0.342 2.203 1.00 95.94 116 THR A N 1
ATOM 855 C CA . THR A 1 116 ? 16.819 1.657 2.841 1.00 95.94 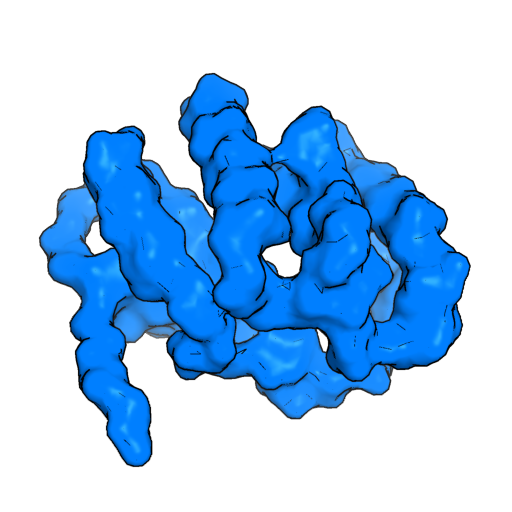116 THR A CA 1
ATOM 856 C C . THR A 1 116 ? 15.536 2.474 2.739 1.00 95.94 116 THR A C 1
ATOM 858 O O . THR A 1 116 ? 15.104 3.059 3.737 1.00 95.94 116 THR A O 1
ATOM 861 N N . LEU A 1 117 ? 14.878 2.495 1.574 1.00 94.50 117 LEU A N 1
ATOM 862 C CA . LEU A 1 117 ? 13.609 3.208 1.407 1.00 94.50 117 LEU A CA 1
ATOM 863 C C . LEU A 1 117 ? 12.530 2.691 2.371 1.00 94.50 117 LEU A C 1
ATOM 865 O O . LEU A 1 117 ? 11.905 3.479 3.087 1.00 94.50 117 LEU A O 1
ATOM 869 N N . LEU A 1 118 ? 12.353 1.371 2.450 1.00 95.62 118 LEU A N 1
ATOM 870 C CA . LEU A 1 118 ? 11.415 0.736 3.372 1.00 95.62 118 LEU A CA 1
ATOM 871 C C . LEU A 1 118 ? 11.754 1.060 4.834 1.00 95.62 118 LEU A C 1
ATOM 873 O O . LEU A 1 118 ? 10.855 1.341 5.630 1.00 95.62 118 LEU A O 1
ATOM 877 N N . GLY A 1 119 ? 13.039 1.057 5.198 1.00 96.06 119 GLY A N 1
ATOM 878 C CA . GLY A 1 119 ? 13.497 1.450 6.531 1.00 96.06 119 GLY A CA 1
ATOM 879 C C . GLY A 1 119 ? 13.088 2.882 6.890 1.00 96.06 119 GLY A C 1
ATOM 880 O O . GLY A 1 119 ? 12.591 3.136 7.992 1.00 96.06 119 GLY A O 1
ATOM 881 N N . ARG A 1 120 ? 13.210 3.813 5.938 1.00 95.88 120 ARG A N 1
ATOM 882 C CA . ARG A 1 120 ? 12.793 5.214 6.107 1.00 95.88 120 ARG A CA 1
ATOM 883 C C . ARG A 1 120 ? 11.277 5.348 6.243 1.00 95.88 120 ARG A C 1
ATOM 885 O O . ARG A 1 120 ? 10.818 6.088 7.111 1.00 95.88 120 ARG A O 1
ATOM 892 N N . PHE A 1 121 ? 10.499 4.589 5.468 1.00 95.38 121 PHE A N 1
ATOM 893 C CA . PHE A 1 121 ? 9.037 4.550 5.603 1.00 95.38 121 PHE A CA 1
ATOM 894 C C . PHE A 1 121 ? 8.603 4.011 6.972 1.00 95.38 121 PHE A C 1
ATOM 896 O O . PHE A 1 121 ? 7.781 4.631 7.646 1.00 95.38 121 PHE A O 1
ATOM 903 N N . ARG A 1 122 ? 9.204 2.907 7.436 1.00 94.94 122 ARG A N 1
ATOM 904 C CA . ARG A 1 122 ? 8.945 2.342 8.773 1.00 94.94 122 ARG A CA 1
ATOM 905 C C . ARG A 1 122 ? 9.253 3.340 9.888 1.00 94.94 122 ARG A C 1
ATOM 907 O O . ARG A 1 122 ? 8.446 3.500 10.801 1.00 94.94 122 ARG A O 1
ATOM 914 N N . LYS A 1 123 ? 10.388 4.041 9.794 1.00 94.81 123 LYS A N 1
ATOM 915 C CA . LYS A 1 123 ? 10.773 5.088 10.751 1.00 94.81 123 LYS A CA 1
ATOM 916 C C . LYS A 1 123 ? 9.755 6.233 10.770 1.00 94.81 123 LYS A C 1
ATOM 918 O O . LYS A 1 123 ? 9.325 6.642 11.845 1.00 94.81 123 LYS A O 1
ATOM 923 N N . ALA A 1 124 ? 9.338 6.717 9.600 1.00 94.62 124 ALA A N 1
ATOM 924 C CA . ALA A 1 124 ? 8.362 7.802 9.473 1.00 94.62 124 ALA A CA 1
ATOM 925 C C . ALA A 1 124 ? 6.951 7.413 9.961 1.00 94.62 124 ALA A C 1
ATOM 927 O O . ALA A 1 124 ? 6.201 8.261 10.441 1.00 94.62 124 ALA A O 1
ATOM 928 N N . ALA A 1 125 ? 6.598 6.128 9.889 1.00 92.81 125 ALA A N 1
ATOM 929 C CA . ALA A 1 125 ? 5.342 5.589 10.407 1.00 92.81 125 ALA A CA 1
ATOM 930 C C . ALA A 1 125 ? 5.303 5.443 11.944 1.00 92.81 125 ALA A C 1
ATOM 932 O O . ALA A 1 125 ? 4.293 4.992 12.479 1.00 92.81 125 ALA A O 1
ATOM 933 N N . ALA A 1 126 ? 6.369 5.818 12.663 1.00 87.56 126 ALA A N 1
ATOM 934 C CA . ALA A 1 126 ? 6.393 5.978 14.123 1.00 87.56 126 ALA A CA 1
ATOM 935 C C . ALA A 1 126 ? 5.754 4.815 14.923 1.00 87.56 126 ALA A C 1
ATOM 937 O O . ALA A 1 126 ? 5.009 5.042 15.872 1.00 87.56 126 ALA A O 1
ATOM 938 N N . GLY A 1 127 ? 6.023 3.565 14.527 1.00 85.88 127 GLY A N 1
ATOM 939 C CA . GLY A 1 127 ? 5.537 2.363 15.225 1.00 85.88 127 GLY A CA 1
ATOM 940 C C . GLY A 1 127 ? 4.158 1.845 14.797 1.00 85.88 127 GLY A C 1
ATOM 941 O O . GLY A 1 127 ? 3.761 0.779 15.249 1.00 85.88 127 GLY A O 1
ATOM 942 N N . ARG A 1 128 ? 3.449 2.529 13.889 1.00 92.25 128 ARG A N 1
ATOM 943 C CA . ARG A 1 128 ? 2.172 2.049 13.310 1.00 92.25 128 ARG A CA 1
ATOM 944 C C . ARG A 1 128 ? 2.349 1.039 12.179 1.00 92.25 128 ARG A C 1
ATOM 946 O O . ARG A 1 128 ? 1.376 0.450 11.718 1.00 92.25 128 ARG A O 1
ATOM 953 N N . CYS A 1 129 ? 3.578 0.894 11.692 1.00 94.50 129 CYS A N 1
ATOM 954 C CA . CYS A 1 129 ? 3.905 -0.009 10.601 1.00 94.50 129 CYS A CA 1
ATOM 955 C C . CYS A 1 129 ? 3.930 -1.454 11.110 1.00 94.50 129 CYS A C 1
ATOM 957 O O . CYS A 1 129 ? 4.725 -1.777 11.993 1.00 94.50 129 CYS A O 1
ATOM 959 N N . SER A 1 130 ? 3.080 -2.309 10.543 1.00 95.62 130 SER A N 1
ATOM 960 C CA . SER A 1 130 ? 3.029 -3.738 10.852 1.00 95.62 130 SER A CA 1
ATOM 961 C C . SER A 1 130 ? 4.377 -4.407 10.589 1.00 95.62 130 SER A C 1
ATOM 963 O O . SER A 1 130 ? 5.069 -4.080 9.617 1.00 95.62 130 SER A O 1
ATOM 965 N N . ALA A 1 131 ? 4.718 -5.398 11.415 1.00 93.75 131 ALA A N 1
ATOM 966 C CA . ALA A 1 131 ? 5.900 -6.234 11.221 1.00 93.75 131 ALA A CA 1
ATOM 967 C C . ALA A 1 131 ? 5.844 -7.044 9.910 1.00 93.75 131 ALA A C 1
ATOM 969 O O . ALA A 1 131 ? 6.891 -7.409 9.379 1.00 93.75 131 ALA A O 1
ATOM 970 N N . LEU A 1 132 ? 4.641 -7.268 9.365 1.00 95.50 132 LEU A N 1
ATOM 971 C CA . LEU A 1 132 ? 4.406 -7.947 8.086 1.00 95.50 132 LEU A CA 1
ATOM 972 C C . LEU A 1 132 ? 4.631 -7.044 6.862 1.00 95.50 132 LEU A C 1
ATOM 974 O O . LEU A 1 132 ? 4.608 -7.517 5.723 1.00 95.50 132 LEU A O 1
ATOM 978 N N . SER A 1 133 ? 4.878 -5.749 7.079 1.00 96.19 133 SER A N 1
ATOM 979 C CA . SER A 1 133 ? 5.357 -4.844 6.031 1.00 96.19 133 SER A CA 1
ATOM 980 C C . SER A 1 133 ? 6.701 -5.332 5.501 1.00 96.19 133 SER A C 1
ATOM 982 O O . SER A 1 133 ? 7.530 -5.810 6.273 1.00 96.19 133 SER A O 1
ATOM 984 N N . GLY A 1 134 ? 6.989 -5.167 4.215 1.00 97.00 134 GLY A N 1
ATOM 985 C CA . GLY A 1 134 ? 8.237 -5.670 3.646 1.00 97.00 134 GLY A CA 1
ATOM 986 C C . GLY A 1 134 ? 8.346 -5.497 2.140 1.00 97.00 134 GLY A C 1
ATOM 987 O O . GLY A 1 134 ? 7.478 -4.912 1.505 1.00 97.00 134 GLY A O 1
ATOM 988 N N . ILE A 1 135 ? 9.396 -6.071 1.568 1.00 97.62 135 ILE A N 1
ATOM 989 C CA . ILE A 1 135 ? 9.564 -6.200 0.118 1.00 97.62 135 ILE A CA 1
ATOM 990 C C . ILE A 1 135 ? 9.105 -7.607 -0.265 1.00 97.62 135 ILE A C 1
ATOM 992 O O . ILE A 1 135 ? 9.393 -8.554 0.469 1.00 97.62 135 ILE A O 1
ATOM 996 N N . VAL A 1 136 ? 8.328 -7.740 -1.336 1.00 97.19 136 VAL A N 1
ATOM 997 C CA . VAL A 1 136 ? 8.088 -9.028 -1.997 1.00 97.19 136 VAL A CA 1
ATOM 998 C C . VAL A 1 136 ? 9.179 -9.161 -3.052 1.00 97.19 136 VAL A C 1
ATOM 1000 O O . VAL A 1 136 ? 9.141 -8.492 -4.086 1.00 97.19 136 VAL A O 1
ATOM 1003 N N . GLU A 1 137 ? 10.213 -9.932 -2.733 1.00 96.62 137 GLU A N 1
ATOM 1004 C CA . GLU A 1 137 ? 11.393 -10.086 -3.589 1.00 96.62 137 GLU A CA 1
ATOM 1005 C C . GLU A 1 137 ? 10.998 -10.658 -4.952 1.00 96.62 137 GLU A C 1
ATOM 1007 O O . GLU A 1 137 ? 10.164 -11.554 -5.019 1.00 96.62 137 GLU A O 1
ATOM 1012 N N . GLY A 1 138 ? 11.562 -10.138 -6.045 1.00 95.62 138 GLY A N 1
ATOM 1013 C CA . GLY A 1 138 ? 11.248 -10.614 -7.401 1.00 95.62 138 GLY A CA 1
ATOM 1014 C C . GLY A 1 138 ? 9.893 -10.167 -7.970 1.00 95.62 138 GLY A C 1
ATOM 1015 O O . GLY A 1 138 ? 9.630 -10.379 -9.156 1.00 95.62 138 GLY A O 1
ATOM 1016 N N . ALA A 1 139 ? 9.038 -9.529 -7.168 1.00 96.38 139 ALA A N 1
ATOM 1017 C CA . ALA A 1 139 ? 7.704 -9.128 -7.595 1.00 96.38 139 ALA A CA 1
ATOM 1018 C C . ALA A 1 139 ? 7.720 -7.967 -8.595 1.00 96.38 139 ALA A C 1
ATOM 1020 O O . ALA A 1 139 ? 8.325 -6.927 -8.337 1.00 96.38 139 ALA A O 1
ATOM 1021 N N . ALA A 1 140 ? 6.969 -8.110 -9.688 1.00 95.12 140 ALA A N 1
ATOM 1022 C CA . ALA A 1 140 ? 6.642 -7.006 -10.591 1.00 95.12 140 ALA A CA 1
ATOM 1023 C C . ALA A 1 140 ? 5.596 -6.059 -9.972 1.00 95.12 140 ALA A C 1
ATOM 1025 O O . ALA A 1 140 ? 4.902 -6.418 -9.013 1.00 95.12 140 ALA A O 1
ATOM 1026 N N . HIS A 1 141 ? 5.415 -4.878 -10.570 1.00 93.50 141 HIS A N 1
ATOM 1027 C CA . HIS A 1 141 ? 4.438 -3.876 -10.120 1.00 93.50 141 HIS A CA 1
ATOM 1028 C C . HIS A 1 141 ? 3.021 -4.453 -9.944 1.00 93.50 141 HIS A C 1
ATOM 1030 O O . HIS A 1 141 ? 2.306 -4.185 -8.979 1.00 93.50 141 HIS A O 1
ATOM 1036 N N . ASN A 1 142 ? 2.616 -5.293 -10.896 1.00 92.50 142 ASN A N 1
ATOM 1037 C CA . ASN A 1 142 ? 1.251 -5.786 -11.016 1.00 92.50 142 ASN A CA 1
ATOM 1038 C C . ASN A 1 142 ? 0.992 -7.148 -10.362 1.00 92.50 142 ASN A C 1
ATOM 1040 O O . ASN A 1 142 ? -0.122 -7.649 -10.505 1.00 92.50 142 ASN A O 1
ATOM 1044 N N . LEU A 1 143 ? 1.989 -7.758 -9.706 1.00 92.75 143 LEU A N 1
ATOM 1045 C CA . LEU A 1 143 ? 1.877 -9.081 -9.072 1.00 92.75 143 LEU A CA 1
ATOM 1046 C C . LEU A 1 143 ? 1.182 -10.125 -9.969 1.00 92.75 143 LEU A C 1
ATOM 1048 O O . LEU A 1 143 ? 0.295 -10.851 -9.529 1.00 92.75 143 LEU A O 1
ATOM 1052 N N . LYS A 1 144 ? 1.514 -10.155 -11.264 1.00 88.12 144 LYS A N 1
ATOM 1053 C CA . LYS A 1 144 ? 0.810 -11.006 -12.241 1.00 88.12 144 LYS A CA 1
ATOM 1054 C C . LYS A 1 144 ? 1.000 -12.509 -12.026 1.00 88.12 144 LYS A C 1
ATOM 1056 O O . LYS A 1 144 ? 0.210 -13.288 -12.552 1.00 88.12 144 LYS A O 1
ATOM 1061 N N . ASP A 1 145 ? 2.058 -12.924 -11.338 1.00 92.44 145 ASP A N 1
ATOM 1062 C CA . ASP A 1 145 ? 2.315 -14.328 -11.039 1.00 92.44 145 ASP A CA 1
ATOM 1063 C C . ASP A 1 145 ? 1.688 -14.746 -9.701 1.00 92.44 145 ASP A C 1
ATOM 1065 O O . ASP A 1 145 ? 1.580 -13.966 -8.754 1.00 92.44 145 ASP A O 1
ATOM 1069 N N . GLU A 1 146 ? 1.264 -16.008 -9.626 1.00 89.81 146 GLU A N 1
ATOM 1070 C CA . GLU A 1 146 ? 0.536 -16.528 -8.466 1.00 89.81 146 GLU A CA 1
ATOM 1071 C C . GLU A 1 146 ? 1.382 -16.570 -7.190 1.00 89.81 146 GLU A C 1
ATOM 1073 O O . GLU A 1 146 ? 0.829 -16.445 -6.097 1.00 89.81 146 GLU A O 1
ATOM 1078 N N . GLN A 1 147 ? 2.703 -16.726 -7.317 1.00 94.06 147 GLN A N 1
ATOM 1079 C CA . GLN A 1 147 ? 3.610 -16.821 -6.178 1.00 94.06 147 GLN A CA 1
ATOM 1080 C C . GLN A 1 147 ? 3.675 -15.487 -5.426 1.00 94.06 147 GLN A C 1
ATOM 1082 O O . GLN A 1 147 ? 3.324 -15.437 -4.246 1.00 94.06 147 GLN A O 1
ATOM 1087 N N . HIS A 1 148 ? 4.063 -14.400 -6.099 1.00 95.38 148 HIS A N 1
ATOM 1088 C CA . HIS A 1 148 ? 4.174 -13.085 -5.464 1.00 95.38 148 HIS A CA 1
ATOM 1089 C C . HIS A 1 148 ? 2.799 -12.525 -5.074 1.00 95.38 148 HIS A C 1
ATOM 1091 O O . HIS A 1 148 ? 2.660 -11.904 -4.019 1.00 95.38 148 HIS A O 1
ATOM 1097 N N . ALA A 1 149 ? 1.756 -12.782 -5.875 1.00 92.44 149 ALA A N 1
ATOM 1098 C CA . ALA A 1 149 ? 0.386 -12.420 -5.508 1.00 92.44 149 ALA A CA 1
ATOM 1099 C C . ALA A 1 149 ? -0.089 -13.153 -4.244 1.00 92.44 149 ALA A C 1
ATOM 1101 O O . ALA A 1 149 ? -0.765 -12.558 -3.402 1.00 92.4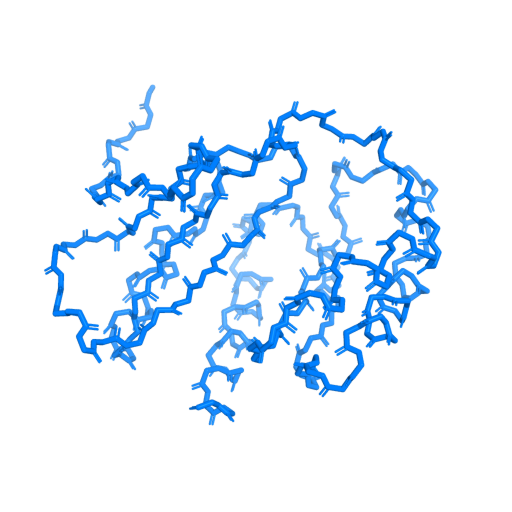4 149 ALA A O 1
ATOM 1102 N N . GLY A 1 150 ? 0.250 -14.439 -4.111 1.00 90.56 150 GLY A N 1
ATOM 1103 C CA . GLY A 1 150 ? -0.037 -15.249 -2.931 1.00 90.56 150 GLY A CA 1
ATOM 1104 C C . GLY A 1 150 ? 0.659 -14.704 -1.690 1.00 90.56 150 GLY A C 1
ATOM 1105 O O . GLY A 1 150 ? -0.004 -14.443 -0.691 1.00 90.56 150 GLY A O 1
ATOM 1106 N N . GLU A 1 151 ? 1.960 -14.431 -1.787 1.00 95.12 151 GLU A N 1
ATOM 1107 C CA . GLU A 1 151 ? 2.739 -13.857 -0.689 1.00 95.12 151 GLU A CA 1
ATOM 1108 C C . GLU A 1 151 ? 2.192 -12.494 -0.240 1.00 95.12 151 GLU A C 1
ATOM 1110 O O . GLU A 1 151 ? 1.997 -12.254 0.954 1.00 95.12 151 GLU A O 1
ATOM 1115 N N . PHE A 1 152 ? 1.888 -11.604 -1.188 1.00 95.06 152 PHE A N 1
ATOM 1116 C CA . PHE A 1 152 ? 1.256 -10.322 -0.887 1.00 95.06 152 PHE A CA 1
ATOM 1117 C C . PHE A 1 152 ? -0.099 -10.508 -0.190 1.00 95.06 152 PHE A C 1
ATOM 1119 O O . PHE A 1 152 ? -0.371 -9.861 0.824 1.00 95.06 152 PHE A O 1
ATOM 1126 N N . ALA A 1 153 ? -0.939 -11.416 -0.693 1.00 92.00 153 ALA A N 1
ATOM 1127 C CA . ALA A 1 153 ? -2.238 -11.699 -0.095 1.00 92.00 153 ALA A CA 1
ATOM 1128 C C . ALA A 1 153 ? -2.109 -12.245 1.335 1.00 92.00 153 ALA A C 1
ATOM 1130 O O . ALA A 1 153 ? -2.870 -11.827 2.208 1.00 92.00 153 ALA A O 1
ATOM 1131 N N . ASP A 1 154 ? -1.142 -13.125 1.593 1.00 91.75 154 ASP A N 1
ATOM 1132 C CA . ASP A 1 154 ? -0.893 -13.684 2.922 1.00 91.75 154 ASP A CA 1
ATOM 1133 C C . ASP A 1 154 ? -0.423 -12.609 3.907 1.00 91.75 154 ASP A C 1
ATOM 1135 O O . ASP A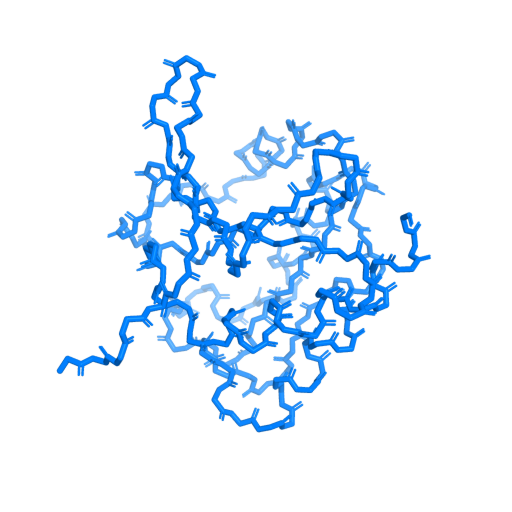 1 154 ? -0.895 -12.578 5.045 1.00 91.75 154 ASP A O 1
ATOM 1139 N N . ARG A 1 155 ? 0.420 -11.663 3.466 1.00 95.00 155 ARG A N 1
ATOM 1140 C CA . ARG A 1 155 ? 0.808 -10.493 4.274 1.00 95.00 155 ARG A CA 1
ATOM 1141 C C . ARG A 1 155 ? -0.388 -9.608 4.606 1.00 95.00 155 ARG A C 1
ATOM 1143 O O . ARG A 1 155 ? -0.531 -9.199 5.755 1.00 95.00 155 ARG A O 1
ATOM 1150 N N . VAL A 1 156 ? -1.266 -9.337 3.636 1.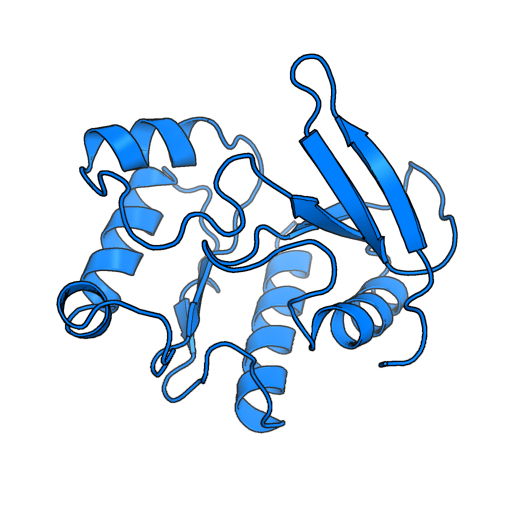00 94.00 156 VAL A N 1
ATOM 1151 C CA . VAL A 1 156 ? -2.489 -8.553 3.874 1.00 94.00 156 VAL A CA 1
ATOM 1152 C C . VAL A 1 156 ? -3.400 -9.275 4.865 1.00 94.00 156 VAL A C 1
ATOM 1154 O O . VAL A 1 156 ? -3.827 -8.675 5.843 1.00 94.00 156 VAL A O 1
ATOM 1157 N N . VAL A 1 157 ? -3.673 -10.567 4.669 1.00 91.50 157 VAL A N 1
ATOM 1158 C CA . VAL A 1 157 ? -4.517 -11.344 5.591 1.00 91.50 157 VAL A CA 1
ATOM 1159 C C . VAL A 1 157 ? -3.898 -11.425 6.986 1.00 91.50 157 VAL A C 1
ATOM 1161 O O . VAL A 1 157 ? -4.624 -11.320 7.971 1.00 91.50 157 VAL A O 1
ATOM 1164 N N . GLY A 1 158 ? -2.580 -11.602 7.082 1.00 93.19 158 GLY A N 1
ATOM 1165 C CA . GLY A 1 158 ? -1.854 -11.582 8.347 1.00 93.19 158 GLY A CA 1
ATOM 1166 C C . GLY A 1 158 ? -1.999 -10.242 9.061 1.00 93.19 158 GLY A C 1
ATOM 1167 O O . GLY A 1 158 ? -2.398 -10.222 10.220 1.00 93.19 158 GLY A O 1
ATOM 1168 N N . PHE A 1 159 ? -1.783 -9.133 8.348 1.00 95.19 159 PHE A N 1
ATOM 1169 C CA . PHE A 1 159 ? -1.941 -7.782 8.885 1.00 95.19 159 PHE A CA 1
ATOM 1170 C C . PHE A 1 159 ? -3.357 -7.551 9.415 1.00 95.19 159 PHE A C 1
ATOM 1172 O O . PHE A 1 159 ? -3.526 -7.063 10.523 1.00 95.19 159 PHE A O 1
ATOM 1179 N N . LEU A 1 160 ? -4.380 -7.983 8.675 1.00 93.44 160 LEU A N 1
ATOM 1180 C CA . LEU A 1 160 ? -5.777 -7.835 9.091 1.00 93.44 160 LEU A CA 1
ATOM 1181 C C . LEU A 1 160 ? -6.174 -8.685 10.307 1.00 93.44 160 LEU A C 1
ATOM 1183 O O . LEU A 1 160 ? -7.277 -8.521 10.814 1.00 93.44 160 LEU A O 1
ATOM 1187 N N . ARG A 1 161 ? -5.315 -9.602 10.768 1.00 92.06 161 ARG A N 1
ATOM 1188 C CA . ARG A 1 161 ? -5.493 -10.324 12.040 1.00 92.06 161 ARG A CA 1
ATOM 1189 C C . ARG A 1 161 ? -4.819 -9.619 13.219 1.00 92.06 161 ARG A C 1
ATOM 1191 O O . ARG A 1 161 ? -5.080 -9.996 14.356 1.00 92.06 161 ARG A O 1
ATOM 1198 N N . GLU A 1 162 ? -3.931 -8.661 12.955 1.00 91.38 162 GLU A N 1
ATOM 1199 C CA . GLU A 1 162 ? -3.278 -7.835 13.980 1.00 91.38 162 GLU A CA 1
ATOM 1200 C C . GLU A 1 162 ? -4.177 -6.680 14.452 1.00 91.38 162 GLU A C 1
ATOM 1202 O O . GLU A 1 162 ? -3.895 -6.080 15.490 1.00 91.38 162 GLU A O 1
ATOM 1207 N N . VAL A 1 163 ? -5.233 -6.370 13.688 1.00 86.56 163 VAL A N 1
ATOM 1208 C CA . VAL A 1 163 ? -6.172 -5.258 13.904 1.00 86.56 163 VAL A CA 1
ATOM 1209 C C . VAL A 1 163 ? -7.558 -5.685 14.349 1.00 86.56 163 VAL A C 1
ATOM 1211 O O . VAL A 1 163 ? -8.007 -6.788 13.967 1.00 86.56 163 VAL A O 1
#

Secondary structure (DSSP, 8-state):
-PPP--EEEEEETTTTEEEEEESS---TTS-EEEEE--TT--TT-STTHHHHHHHHHHTT-EEEEEE-TTTT--S-S---HHHHHHHHHT--S-B--EEETT-TTS-HHHHTTHHHHHHHHHHHTTT-B-TT-EEETT--TT--SHHHHHHHHHHHHHHHHH-

Radius of gyration: 15.65 Å; chains: 1; bounding box: 42×36×38 Å

Organism: Rhodotorula toruloides (NCBI:txid5286)

pLDDT: mean 90.3, std 6.72, range [59.09, 97.62]